Protein AF-C1C7E3-F1 (afdb_monomer)

Foldseek 3Di:
DDLDADPVRHDDPVSVVVVVVVVVVVVVVVVLVVQVVVVVLPVDPDPDDPVCNVVVVVVSVVVSCVVVVD

Secondary structure (DSSP, 8-state):
---S-BTTBPPPHHHHHHHHHHHHHHHHHHHHHHHHHHTTSSSS---S-GGGHHHHHHHHHHHHHHHHT-

Radius of gyration: 17.54 Å; Cα contacts (8 Å, |Δi|>4): 19; chains: 1; bounding box: 41×32×40 Å

Organism: Streptococcus pneumoniae (strain 70585) (NCBI:txid488221)

Structure (mmCIF, N/CA/C/O backbone):
data_AF-C1C7E3-F1
#
_entry.id   AF-C1C7E3-F1
#
loop_
_atom_site.group_PDB
_atom_site.id
_atom_site.type_symbol
_atom_site.label_atom_id
_atom_site.label_alt_id
_atom_site.label_comp_id
_atom_site.label_asym_id
_atom_site.label_entity_id
_atom_site.label_seq_id
_atom_site.pdbx_PDB_ins_code
_atom_site.Cartn_x
_atom_site.Cartn_y
_atom_site.Cartn_z
_atom_site.occupancy
_atom_site.B_iso_or_equiv
_atom_site.auth_seq_id
_atom_site.auth_comp_id
_atom_site.auth_asym_id
_atom_site.auth_atom_id
_atom_site.pdbx_PDB_model_num
ATOM 1 N N . MET A 1 1 ? -18.558 17.992 4.641 1.00 52.38 1 MET A N 1
ATOM 2 C CA . MET A 1 1 ? -18.820 17.193 5.857 1.00 52.38 1 MET A CA 1
ATOM 3 C C . MET A 1 1 ? -17.473 16.783 6.433 1.00 52.38 1 MET A C 1
ATOM 5 O O . MET A 1 1 ? -16.619 16.375 5.659 1.00 52.38 1 MET A O 1
ATOM 9 N N . ASN A 1 2 ? -17.242 16.994 7.732 1.00 56.72 2 ASN A N 1
ATOM 10 C CA . ASN A 1 2 ? -15.997 16.599 8.401 1.00 56.72 2 ASN A CA 1
ATOM 11 C C . ASN A 1 2 ? -16.201 15.213 9.007 1.00 56.72 2 ASN A C 1
ATOM 13 O O . ASN A 1 2 ? -16.923 15.082 9.988 1.00 56.72 2 ASN A O 1
ATOM 17 N N . TYR A 1 3 ? -15.561 14.210 8.418 1.00 66.44 3 TYR A N 1
ATOM 18 C CA . TYR A 1 3 ? -15.611 12.819 8.875 1.00 66.44 3 TYR A CA 1
ATOM 19 C C . TYR A 1 3 ? -14.545 12.504 9.936 1.00 66.44 3 TYR A C 1
ATOM 21 O O . TYR A 1 3 ? -14.401 11.365 10.364 1.00 66.44 3 TYR A O 1
ATOM 29 N N . GLU A 1 4 ? -13.794 13.516 10.368 1.00 72.94 4 GLU A N 1
ATOM 30 C CA . GLU A 1 4 ? -12.752 13.402 11.381 1.00 72.94 4 GLU A CA 1
ATOM 31 C C . GLU A 1 4 ? -13.295 13.850 12.739 1.00 72.94 4 GLU A C 1
ATOM 33 O O . GLU A 1 4 ? -13.910 14.915 12.861 1.00 72.94 4 GLU A O 1
ATOM 38 N N . SER A 1 5 ? -13.068 13.041 13.776 1.00 81.19 5 SER A N 1
ATOM 39 C CA . SER A 1 5 ? -13.497 13.399 15.129 1.00 81.19 5 SER A CA 1
ATOM 40 C C . SER A 1 5 ? -12.604 14.492 15.713 1.00 81.19 5 SER A C 1
ATOM 42 O O . SER A 1 5 ? -11.387 14.472 15.532 1.00 81.19 5 SER A O 1
ATOM 44 N N . SER A 1 6 ? -13.184 15.401 16.494 1.00 83.75 6 SER A N 1
ATOM 45 C CA . SER A 1 6 ? -12.418 16.318 17.344 1.00 83.75 6 SER A CA 1
ATOM 46 C C . SER A 1 6 ? -13.032 16.389 18.739 1.00 83.75 6 SER A C 1
ATOM 48 O O . SER A 1 6 ? -14.204 16.062 18.921 1.00 83.75 6 SER A O 1
ATOM 50 N N . LYS A 1 7 ? -12.270 16.868 19.732 1.00 76.81 7 LYS A N 1
ATOM 51 C CA . LYS A 1 7 ? -12.761 17.011 21.118 1.00 76.81 7 LYS A CA 1
ATOM 52 C C . LYS A 1 7 ? -14.056 17.831 21.220 1.00 76.81 7 LYS A C 1
ATOM 54 O O . LYS A 1 7 ? -14.862 17.570 22.100 1.00 76.81 7 LYS A O 1
ATOM 59 N N . LEU A 1 8 ? -14.252 18.799 20.322 1.00 84.44 8 LEU A N 1
ATOM 60 C CA . LEU A 1 8 ? -15.417 19.692 20.297 1.00 84.44 8 LEU A CA 1
ATOM 61 C C . LEU A 1 8 ? -16.542 19.202 19.370 1.00 84.44 8 LEU A C 1
ATOM 63 O O . LEU A 1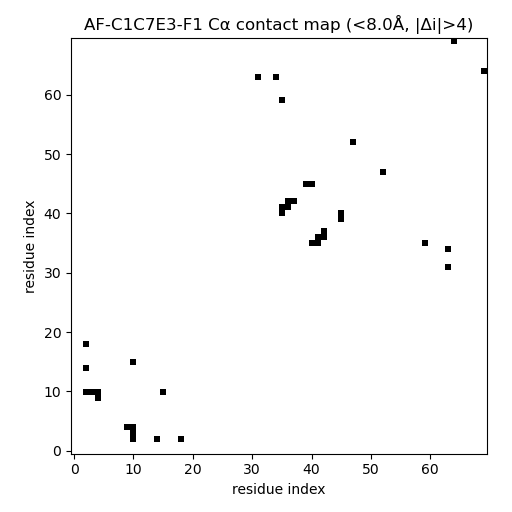 8 ? -17.650 19.728 19.421 1.00 84.44 8 LEU A O 1
ATOM 67 N N . LYS A 1 9 ? -16.265 18.216 18.508 1.00 83.38 9 LYS A N 1
ATOM 68 C CA . LYS A 1 9 ? -17.232 17.611 17.583 1.00 83.38 9 LYS A CA 1
ATOM 69 C C . LYS A 1 9 ? -17.028 16.095 17.540 1.00 83.38 9 LYS A C 1
ATOM 71 O O . LYS A 1 9 ? -16.254 15.611 16.705 1.00 83.38 9 LYS A O 1
ATOM 76 N N . PRO A 1 10 ? -17.680 1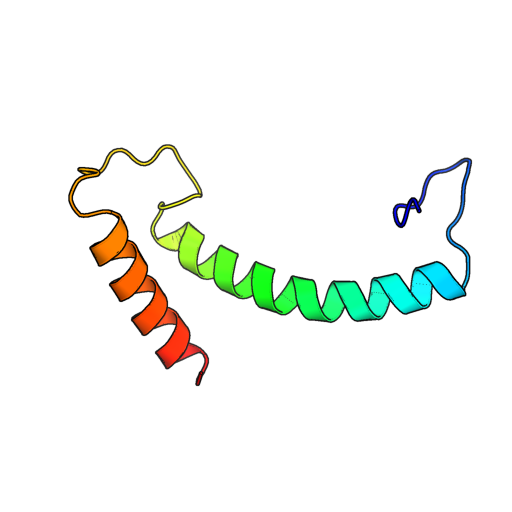5.351 18.451 1.00 84.44 10 PRO A N 1
ATOM 77 C CA . PRO A 1 10 ? -17.706 13.899 18.381 1.00 84.44 10 PRO A CA 1
ATOM 78 C C . PRO A 1 10 ? -18.479 13.433 17.140 1.00 84.44 10 PRO A C 1
ATOM 80 O O . PRO A 1 10 ? -19.436 14.077 16.714 1.00 84.44 10 PRO A O 1
ATOM 83 N N . LEU A 1 11 ? -18.056 12.304 16.566 1.00 87.81 11 LEU A N 1
ATOM 84 C CA . LEU A 1 11 ? -18.714 11.703 15.405 1.00 87.81 11 LEU A CA 1
ATOM 85 C C . LEU A 1 11 ? -20.093 11.167 15.784 1.00 87.81 11 LEU A C 1
ATOM 87 O O . LEU A 1 11 ? -20.237 10.478 16.805 1.00 87.81 11 LEU A O 1
ATOM 91 N N . THR A 1 12 ? -21.076 11.425 14.923 1.00 90.12 12 THR A N 1
ATOM 92 C CA . THR A 1 12 ? -22.397 10.803 15.035 1.00 90.12 12 THR A CA 1
ATOM 93 C C . THR A 1 12 ? -22.309 9.298 14.747 1.00 90.12 12 THR A C 1
ATOM 95 O O . THR A 1 12 ? -21.298 8.798 14.246 1.00 90.12 12 THR A O 1
ATOM 98 N N . LEU A 1 13 ? -23.353 8.536 15.089 1.00 90.00 13 LEU A N 1
ATOM 99 C CA . LEU A 1 13 ? -23.405 7.100 14.776 1.00 90.00 13 LEU A CA 1
ATOM 100 C C . LEU A 1 13 ? -23.371 6.845 13.259 1.00 90.00 13 LEU A C 1
ATOM 102 O O . LEU A 1 13 ? -22.689 5.921 12.816 1.00 90.00 13 LEU A O 1
ATOM 106 N N . GLU A 1 14 ? -24.030 7.706 12.482 1.00 89.19 14 GLU A N 1
ATOM 107 C CA . GLU A 1 14 ? -24.025 7.692 11.015 1.00 89.19 14 GLU A CA 1
ATOM 108 C C . GLU A 1 14 ? -22.598 7.872 10.469 1.00 89.19 14 GLU A C 1
ATOM 110 O O . GLU A 1 14 ? -22.112 7.046 9.694 1.00 89.19 14 GLU A O 1
ATOM 115 N N . ASP A 1 15 ? -21.877 8.892 10.959 1.00 90.00 15 ASP A N 1
ATOM 116 C CA . ASP A 1 15 ? -20.499 9.172 10.533 1.00 90.00 15 ASP A CA 1
ATOM 117 C C . ASP A 1 15 ? -19.558 8.008 10.861 1.00 90.00 15 ASP A C 1
ATOM 119 O O . ASP A 1 15 ? -18.679 7.665 10.072 1.00 90.00 15 ASP A O 1
ATOM 123 N N . LYS A 1 16 ? -19.740 7.366 12.023 1.00 89.38 16 LYS A N 1
ATOM 124 C CA . LYS A 1 16 ? -18.944 6.192 12.417 1.00 89.38 16 LYS A CA 1
ATOM 125 C C . LYS A 1 16 ? -19.191 5.004 11.492 1.00 89.38 16 LYS A C 1
ATOM 127 O O . LYS A 1 16 ? -18.230 4.340 11.107 1.00 89.38 16 LYS A O 1
ATOM 132 N N . SER A 1 17 ? -20.450 4.743 11.136 1.00 91.62 17 SER A N 1
ATOM 133 C CA . SER A 1 17 ? -20.817 3.673 10.202 1.00 91.62 17 SER A CA 1
ATOM 134 C C . SER A 1 17 ? -20.191 3.909 8.825 1.00 91.62 17 SER A C 1
ATOM 136 O O . SER A 1 17 ? -19.500 3.038 8.288 1.00 91.62 17 SER A O 1
ATOM 138 N N . TYR A 1 18 ? -20.322 5.132 8.307 1.00 91.38 18 TYR A N 1
ATOM 139 C CA . TYR A 1 18 ? -19.702 5.537 7.048 1.00 91.38 18 TYR A CA 1
ATOM 140 C C . TYR A 1 18 ? -18.173 5.396 7.084 1.00 91.38 18 TYR A C 1
ATOM 142 O O . TYR A 1 18 ? -17.576 4.768 6.205 1.00 91.38 18 TYR A O 1
ATOM 150 N N . ASN A 1 19 ? -17.531 5.903 8.139 1.00 91.38 19 ASN A N 1
ATOM 151 C CA . ASN A 1 19 ? -16.084 5.800 8.319 1.00 91.38 19 ASN A CA 1
ATOM 152 C C . ASN A 1 19 ? -15.603 4.354 8.399 1.00 91.38 19 ASN A C 1
ATOM 154 O O . ASN A 1 19 ? -14.524 4.044 7.898 1.00 91.38 19 ASN A O 1
ATOM 158 N N . HIS A 1 20 ? -16.390 3.459 8.997 1.00 91.50 20 HIS A N 1
ATOM 159 C CA . HIS A 1 20 ? -16.054 2.043 9.059 1.00 91.50 20 HIS A CA 1
ATOM 160 C C . HIS A 1 20 ? -16.027 1.402 7.664 1.00 91.50 20 HIS A C 1
ATOM 162 O O . HIS A 1 20 ? -15.085 0.676 7.340 1.00 91.50 20 HIS A O 1
ATOM 168 N N . VAL A 1 21 ? -17.014 1.704 6.813 1.00 93.69 21 VAL A N 1
ATOM 169 C CA . VAL A 1 21 ? -17.037 1.238 5.415 1.00 93.69 21 VAL A CA 1
ATOM 170 C C . VAL A 1 21 ? -15.867 1.829 4.628 1.00 93.69 21 VAL A C 1
ATOM 172 O O . VAL A 1 21 ? -15.126 1.095 3.975 1.00 93.69 21 VAL A O 1
ATOM 175 N N . LEU A 1 22 ? -15.635 3.138 4.750 1.00 92.44 22 LEU A N 1
ATOM 176 C CA . LEU A 1 22 ? -14.534 3.817 4.068 1.00 92.44 22 LEU A CA 1
ATOM 177 C C . LEU A 1 22 ? -13.163 3.279 4.502 1.00 92.44 22 LEU A C 1
ATOM 179 O O . LEU A 1 22 ? -12.268 3.111 3.674 1.00 92.44 22 LEU A O 1
ATOM 183 N N . SER A 1 23 ? -12.993 2.984 5.791 1.00 92.38 23 SER A N 1
ATOM 184 C CA . SER A 1 23 ? -11.762 2.409 6.334 1.00 92.38 23 SER A CA 1
ATOM 185 C C . SER A 1 23 ? -11.461 1.038 5.724 1.00 92.38 23 SER A C 1
ATOM 187 O O . SER A 1 23 ? -10.314 0.788 5.356 1.00 92.38 23 SER A O 1
ATOM 189 N N . LYS A 1 24 ? -12.476 0.185 5.507 1.00 93.50 24 LYS A N 1
ATOM 190 C CA . LYS A 1 24 ? -12.292 -1.112 4.827 1.00 93.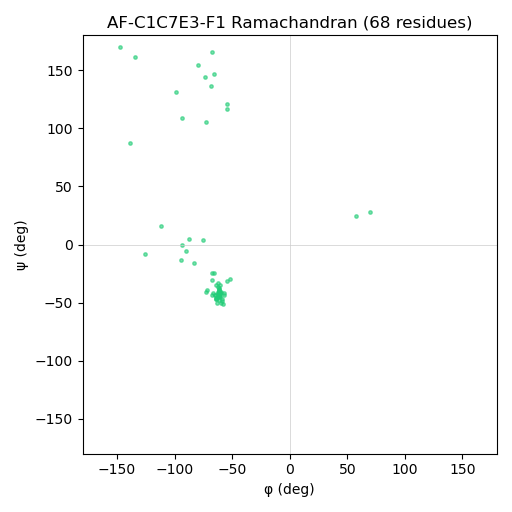50 24 LYS A CA 1
ATOM 191 C C . LYS A 1 24 ? -11.746 -0.958 3.409 1.00 93.50 24 LYS A C 1
AT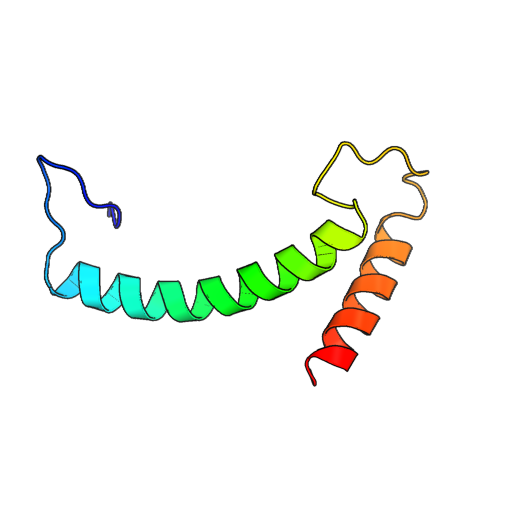OM 193 O O . LYS A 1 24 ? -10.863 -1.717 3.013 1.00 93.50 24 LYS A O 1
ATOM 198 N N . GLU A 1 25 ? -12.228 0.031 2.662 1.00 92.25 25 GLU A N 1
ATOM 199 C CA . GLU A 1 25 ? -11.714 0.306 1.316 1.00 92.25 25 GLU A CA 1
ATOM 200 C C . GLU A 1 25 ? -10.305 0.917 1.349 1.00 92.25 25 GLU A C 1
ATOM 202 O O . GLU A 1 25 ? -9.433 0.511 0.575 1.00 92.25 25 GLU A O 1
ATOM 207 N N . ARG A 1 26 ? -10.027 1.822 2.299 1.00 94.75 26 ARG A N 1
ATOM 208 C CA . ARG A 1 26 ? -8.689 2.414 2.481 1.00 94.75 26 ARG A CA 1
ATOM 209 C C . ARG A 1 26 ? -7.627 1.372 2.816 1.00 94.75 26 ARG A C 1
ATOM 211 O O . ARG A 1 26 ? -6.548 1.434 2.237 1.00 94.75 26 ARG A O 1
ATOM 218 N N . ILE A 1 27 ? -7.934 0.383 3.657 1.00 94.62 27 ILE A N 1
ATOM 219 C CA . ILE A 1 27 ? -6.980 -0.673 4.044 1.00 94.62 27 ILE 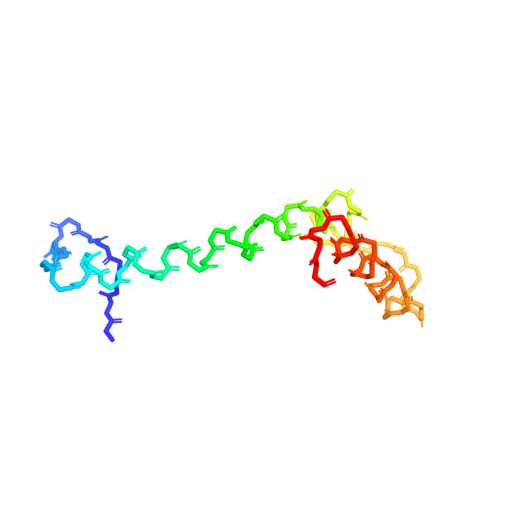A CA 1
ATOM 220 C C . ILE A 1 27 ? -6.444 -1.427 2.818 1.00 94.62 27 ILE A C 1
ATOM 222 O O . ILE A 1 27 ? -5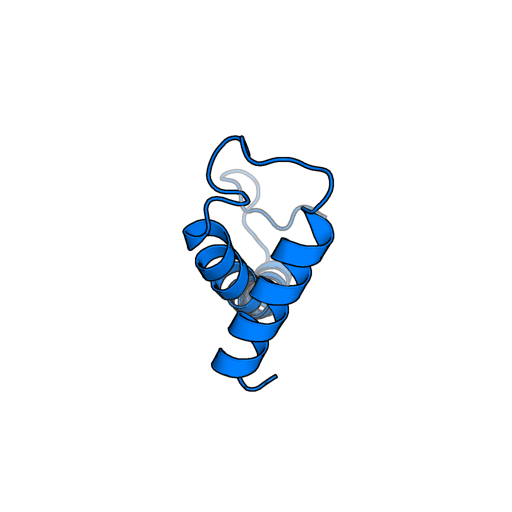.244 -1.688 2.727 1.00 94.62 27 ILE A O 1
ATOM 226 N N . LYS A 1 28 ? -7.298 -1.743 1.833 1.00 91.06 28 LYS A N 1
ATOM 227 C CA . LYS A 1 28 ? -6.860 -2.407 0.589 1.00 91.06 28 LYS A CA 1
ATOM 228 C C . LYS A 1 28 ? -5.834 -1.551 -0.160 1.00 91.06 28 LYS A C 1
ATOM 230 O O . LYS A 1 28 ? -4.793 -2.048 -0.588 1.00 91.06 28 LYS A O 1
ATOM 235 N N . VAL A 1 29 ? -6.115 -0.254 -0.276 1.00 92.00 29 VAL A N 1
ATOM 236 C CA . VAL A 1 29 ? -5.253 0.725 -0.950 1.00 92.00 29 VAL A CA 1
ATOM 237 C C . VAL A 1 29 ? -3.942 0.931 -0.184 1.00 92.00 29 VAL A C 1
ATOM 239 O O . VAL A 1 29 ? -2.869 0.925 -0.785 1.00 92.00 29 VAL A O 1
ATOM 242 N N . GLU A 1 30 ? -3.999 1.049 1.141 1.00 94.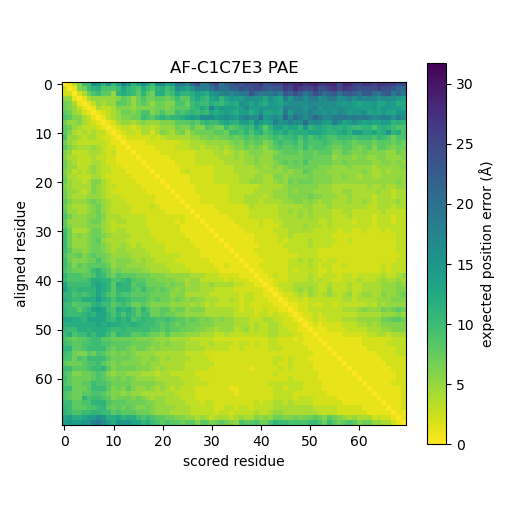19 30 GLU A N 1
ATOM 243 C CA . GLU A 1 30 ? -2.829 1.181 2.016 1.00 94.19 30 GLU A CA 1
ATOM 244 C C . GLU A 1 30 ? -1.894 -0.026 1.910 1.00 94.19 30 GLU A C 1
ATOM 246 O O . GLU A 1 30 ? -0.680 0.157 1.788 1.00 94.19 30 GLU A O 1
ATOM 251 N N . ASN A 1 31 ? -2.442 -1.244 1.854 1.00 92.62 31 ASN A N 1
ATOM 252 C CA . ASN A 1 31 ? -1.662 -2.468 1.658 1.00 92.62 31 ASN A CA 1
ATOM 253 C C . ASN A 1 31 ? -0.922 -2.474 0.309 1.00 92.62 31 ASN A C 1
ATOM 255 O O . ASN A 1 31 ? 0.259 -2.826 0.247 1.00 92.62 31 ASN A O 1
ATOM 259 N N . ILE A 1 32 ? -1.574 -2.024 -0.770 1.00 93.44 32 ILE A N 1
ATOM 260 C CA . ILE A 1 32 ? -0.927 -1.858 -2.083 1.00 93.44 32 ILE A CA 1
ATOM 261 C C . ILE A 1 32 ? 0.177 -0.794 -1.999 1.00 93.44 32 ILE A C 1
ATOM 263 O O . ILE A 1 32 ? 1.302 -1.028 -2.447 1.00 93.44 32 ILE A O 1
ATOM 267 N N . PHE A 1 33 ? -0.094 0.361 -1.381 1.00 93.25 33 PHE A N 1
ATOM 268 C CA . PHE A 1 33 ? 0.909 1.417 -1.214 1.00 93.25 33 PHE A CA 1
ATOM 269 C C . PHE A 1 33 ? 2.103 0.974 -0.368 1.00 93.25 33 PHE A C 1
ATOM 271 O O . PHE A 1 33 ? 3.230 1.372 -0.672 1.00 93.25 33 PHE A O 1
ATOM 278 N N . ALA A 1 34 ? 1.892 0.153 0.661 1.00 93.81 34 ALA A N 1
ATOM 279 C CA . ALA A 1 34 ? 2.969 -0.428 1.455 1.00 93.81 34 ALA A CA 1
ATOM 280 C C . ALA A 1 34 ? 3.907 -1.262 0.571 1.00 93.81 34 ALA A C 1
ATOM 282 O O . ALA A 1 34 ? 5.119 -1.039 0.600 1.00 93.81 34 ALA A O 1
ATOM 283 N N . LYS A 1 35 ? 3.355 -2.122 -0.301 1.00 93.81 35 LYS A N 1
ATOM 284 C CA . LYS A 1 35 ? 4.140 -2.877 -1.293 1.00 93.81 35 LYS A CA 1
ATOM 285 C C . LYS A 1 35 ? 4.876 -1.961 -2.269 1.00 93.81 35 LYS A C 1
ATOM 287 O O . LYS A 1 35 ? 6.061 -2.154 -2.496 1.00 93.81 35 LYS A O 1
ATOM 292 N N . VAL A 1 36 ? 4.237 -0.920 -2.805 1.00 93.81 36 VAL A N 1
ATOM 293 C CA . VAL A 1 36 ? 4.909 0.021 -3.727 1.00 93.81 36 VAL A CA 1
ATOM 294 C C . VAL A 1 36 ? 6.047 0.791 -3.038 1.00 93.81 36 VAL A C 1
ATOM 296 O O . VAL A 1 36 ? 7.085 1.068 -3.649 1.00 93.81 36 VAL A O 1
ATOM 299 N N . LYS A 1 37 ? 5.893 1.131 -1.752 1.00 93.81 37 LYS A N 1
ATOM 300 C CA . LYS A 1 37 ? 6.913 1.845 -0.967 1.00 93.81 37 LYS A CA 1
ATOM 301 C C . LYS A 1 37 ? 8.190 1.026 -0.746 1.00 93.81 37 LYS A C 1
ATOM 303 O O . LYS A 1 37 ? 9.246 1.649 -0.598 1.00 93.81 37 LYS A O 1
ATOM 308 N N . THR A 1 38 ? 8.142 -0.311 -0.785 1.00 93.62 38 THR A N 1
ATOM 309 C CA . THR A 1 38 ? 9.350 -1.162 -0.679 1.00 93.62 38 THR A CA 1
ATOM 310 C C . THR A 1 38 ? 10.318 -0.924 -1.843 1.00 93.62 38 THR A C 1
ATOM 312 O O . THR A 1 38 ? 11.531 -0.886 -1.648 1.00 93.62 38 THR A O 1
ATOM 315 N N . PHE A 1 39 ? 9.791 -0.615 -3.032 1.00 91.00 39 PHE A N 1
ATOM 316 C CA . PHE A 1 39 ? 10.572 -0.275 -4.226 1.00 91.00 39 PHE A CA 1
ATOM 317 C C . PHE A 1 39 ? 11.175 1.140 -4.194 1.00 91.00 39 PHE A C 1
ATOM 319 O O . PHE A 1 39 ? 11.770 1.584 -5.177 1.00 91.00 39 PHE A O 1
ATOM 326 N N . LYS A 1 40 ? 11.011 1.882 -3.088 1.00 91.56 40 LYS A N 1
ATOM 327 C CA . LYS A 1 40 ? 11.495 3.265 -2.917 1.00 91.56 40 LYS A CA 1
ATOM 328 C C . LYS A 1 40 ? 10.973 4.251 -3.967 1.00 91.56 40 LYS A C 1
ATOM 330 O O . LYS A 1 40 ? 11.580 5.292 -4.209 1.00 91.56 40 LYS A O 1
ATOM 335 N N . MET A 1 41 ? 9.823 3.937 -4.572 1.00 89.56 41 MET A N 1
ATOM 336 C CA . MET A 1 41 ? 9.180 4.788 -5.579 1.00 89.56 41 MET A CA 1
ATOM 337 C C . MET A 1 41 ? 8.552 6.035 -4.944 1.00 89.56 41 MET A C 1
ATOM 339 O O . MET A 1 41 ? 8.680 7.124 -5.494 1.00 89.56 41 MET A O 1
ATOM 343 N N . PHE A 1 42 ? 7.919 5.871 -3.774 1.00 87.56 42 PHE A N 1
ATOM 344 C CA . PHE A 1 42 ? 7.211 6.940 -3.051 1.00 87.56 42 PHE A CA 1
ATOM 345 C C . PHE A 1 42 ? 7.664 7.134 -1.598 1.00 87.56 42 PHE A C 1
ATOM 347 O O . PHE A 1 42 ? 7.220 8.070 -0.944 1.00 87.56 42 PHE A O 1
ATOM 354 N N . SER A 1 43 ? 8.513 6.254 -1.058 1.00 90.88 43 SER A N 1
ATOM 355 C CA . SER A 1 43 ? 8.975 6.344 0.339 1.00 90.88 43 SER A CA 1
ATOM 356 C C . SER A 1 43 ? 10.155 7.298 0.536 1.00 90.88 43 SER A C 1
ATOM 358 O O . SER A 1 43 ? 10.428 7.706 1.658 1.00 90.88 43 SER A O 1
ATOM 360 N N . THR A 1 44 ? 10.839 7.680 -0.542 1.00 91.75 44 THR A N 1
ATOM 361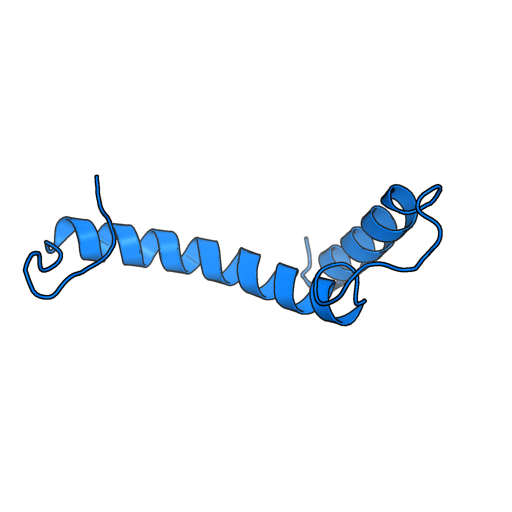 C CA . THR A 1 44 ? 11.947 8.643 -0.549 1.00 91.75 44 THR A CA 1
ATOM 362 C C . THR A 1 44 ? 11.950 9.413 -1.864 1.00 91.75 44 THR A C 1
ATOM 364 O O . THR A 1 44 ? 11.289 9.004 -2.819 1.00 91.75 44 THR A O 1
ATOM 367 N N . THR A 1 45 ? 12.755 10.472 -1.966 1.00 91.75 45 THR A N 1
ATOM 368 C CA . THR A 1 45 ? 12.989 11.153 -3.244 1.00 91.75 45 THR A CA 1
ATOM 369 C C . THR A 1 45 ? 13.476 10.169 -4.306 1.00 91.75 45 THR A C 1
ATOM 371 O O . THR A 1 45 ? 14.533 9.548 -4.175 1.00 91.75 45 THR A O 1
ATOM 374 N N . TYR A 1 46 ? 12.722 10.055 -5.397 1.00 91.06 46 TYR A N 1
ATOM 375 C CA . TYR A 1 46 ? 13.059 9.165 -6.496 1.00 91.06 46 TYR A CA 1
ATOM 376 C C . TYR A 1 46 ? 14.248 9.700 -7.309 1.00 91.06 46 TYR A C 1
ATOM 378 O O . TYR A 1 46 ? 14.108 10.640 -8.091 1.00 91.06 46 TYR A O 1
ATOM 386 N N . ARG A 1 47 ? 15.433 9.095 -7.143 1.00 89.50 47 ARG A N 1
ATOM 387 C CA . ARG A 1 47 ? 16.682 9.513 -7.823 1.00 89.50 47 ARG A CA 1
ATOM 388 C C . ARG A 1 47 ? 16.976 8.777 -9.137 1.00 89.50 47 ARG A C 1
ATOM 390 O O . ARG A 1 47 ? 17.971 9.051 -9.798 1.00 89.50 47 ARG A O 1
ATOM 397 N N . ASN A 1 48 ? 16.119 7.844 -9.539 1.00 89.31 48 ASN A N 1
ATOM 398 C CA . ASN A 1 48 ? 16.300 7.063 -10.761 1.00 89.31 48 ASN A CA 1
ATOM 399 C C . ASN A 1 48 ? 15.875 7.842 -12.019 1.00 89.31 48 ASN A C 1
ATOM 401 O O . ASN A 1 48 ? 15.006 8.712 -11.978 1.00 89.31 48 ASN A O 1
ATOM 405 N N . ARG A 1 49 ? 16.444 7.488 -13.185 1.00 92.50 49 ARG A N 1
ATOM 406 C CA . ARG A 1 49 ? 16.164 8.176 -14.464 1.00 92.50 49 ARG A CA 1
ATOM 407 C C . ARG A 1 49 ? 14.661 8.204 -14.767 1.00 92.50 49 ARG A C 1
ATOM 409 O O . ARG A 1 49 ? 14.073 7.143 -15.002 1.00 92.50 49 ARG A O 1
ATOM 416 N N . ARG A 1 50 ? 14.060 9.397 -14.834 1.00 91.31 50 ARG A N 1
ATOM 417 C CA . ARG A 1 50 ? 12.601 9.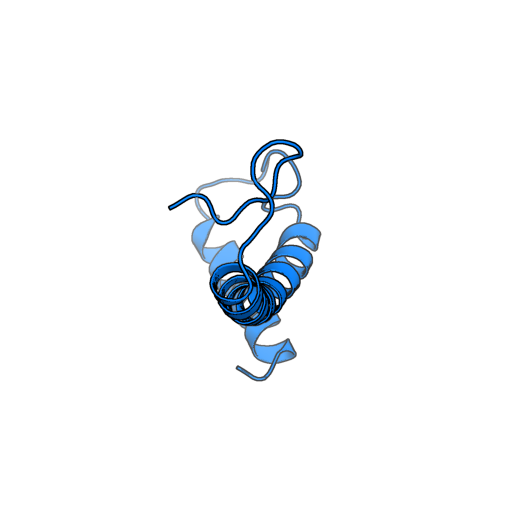572 -14.984 1.00 91.31 50 ARG A CA 1
ATOM 418 C C . ARG A 1 50 ? 12.036 9.113 -16.333 1.00 91.31 50 ARG A C 1
ATOM 420 O O . ARG A 1 50 ? 10.888 8.695 -16.372 1.00 91.31 50 ARG A O 1
ATOM 427 N N . LYS A 1 51 ? 12.843 9.074 -17.407 1.00 96.12 51 LYS A N 1
ATOM 428 C CA . LYS A 1 51 ? 12.410 8.647 -18.761 1.00 96.12 51 LYS A CA 1
ATOM 429 C C . LYS A 1 51 ? 11.697 7.283 -18.787 1.00 96.12 51 LYS A C 1
ATOM 431 O O . LYS A 1 51 ? 10.847 7.061 -19.634 1.00 96.12 51 LYS A O 1
ATOM 436 N N . ARG A 1 52 ? 12.035 6.368 -17.867 1.00 95.25 52 ARG A N 1
ATOM 437 C CA . ARG A 1 52 ? 11.425 5.025 -17.765 1.00 95.25 52 ARG A CA 1
ATOM 438 C C . ARG A 1 52 ? 10.564 4.837 -16.511 1.00 95.25 52 ARG A C 1
ATOM 440 O O . ARG A 1 52 ? 10.292 3.701 -16.141 1.00 95.25 52 ARG A O 1
ATOM 447 N N . PHE A 1 53 ? 10.169 5.915 -15.831 1.00 93.88 53 PHE A N 1
ATOM 448 C CA . PHE A 1 53 ? 9.393 5.826 -14.591 1.00 93.88 53 PHE A CA 1
ATOM 449 C C . PHE A 1 53 ? 8.079 5.065 -14.795 1.00 93.88 53 PHE A C 1
ATOM 451 O O . PHE A 1 53 ? 7.850 4.083 -14.097 1.00 93.88 53 PHE A O 1
ATOM 458 N N . GLY A 1 54 ? 7.287 5.443 -15.806 1.00 95.50 54 GLY A N 1
ATOM 459 C CA . GLY A 1 54 ? 6.022 4.769 -16.120 1.00 95.50 54 GLY A CA 1
ATOM 460 C C . GLY A 1 54 ? 6.200 3.276 -16.399 1.00 95.50 54 GLY A C 1
ATOM 461 O O . GLY A 1 54 ? 5.488 2.459 -15.835 1.00 95.50 54 GLY A O 1
ATOM 462 N N . LEU A 1 55 ? 7.227 2.894 -17.167 1.00 96.56 55 LEU A N 1
ATOM 463 C CA . LEU A 1 55 ? 7.512 1.482 -17.438 1.00 96.56 55 LEU A CA 1
ATOM 464 C C . LEU A 1 55 ? 7.846 0.691 -16.162 1.00 96.56 55 LEU A C 1
ATOM 466 O O . LEU A 1 55 ? 7.381 -0.433 -16.002 1.00 96.56 55 LEU A O 1
ATOM 470 N N . ARG A 1 56 ? 8.631 1.270 -15.242 1.00 95.00 56 ARG A N 1
ATOM 471 C CA . ARG A 1 56 ? 8.927 0.630 -13.948 1.00 95.00 56 ARG A CA 1
ATOM 472 C C . ARG A 1 56 ? 7.678 0.524 -13.078 1.00 95.00 56 ARG A C 1
ATOM 474 O O . ARG A 1 56 ? 7.471 -0.518 -12.472 1.00 95.00 56 ARG A O 1
ATOM 481 N N . MET A 1 57 ? 6.854 1.572 -13.038 1.00 95.12 57 MET A N 1
ATOM 482 C CA . MET A 1 57 ? 5.587 1.559 -12.303 1.00 95.12 57 MET A CA 1
ATOM 483 C C . MET A 1 57 ? 4.640 0.486 -12.841 1.00 95.12 57 MET A C 1
ATOM 485 O O . MET A 1 57 ? 4.101 -0.274 -12.048 1.00 95.12 57 MET A O 1
ATOM 489 N N . ASN A 1 58 ? 4.505 0.365 -14.164 1.00 96.25 58 ASN A N 1
ATOM 490 C CA . ASN A 1 58 ? 3.668 -0.658 -14.792 1.00 96.25 58 ASN A CA 1
ATOM 491 C C . ASN A 1 58 ? 4.155 -2.071 -14.458 1.00 96.25 58 ASN A C 1
ATOM 493 O O . ASN A 1 58 ? 3.349 -2.937 -14.135 1.00 96.25 58 ASN A O 1
ATOM 497 N N . LEU A 1 59 ? 5.473 -2.298 -14.485 1.00 96.44 59 LEU A N 1
ATOM 498 C CA . LEU A 1 59 ? 6.046 -3.592 -14.118 1.00 96.44 59 LEU A CA 1
ATOM 499 C C . LEU A 1 59 ? 5.784 -3.933 -12.642 1.00 96.44 59 LEU A C 1
ATOM 501 O O . LEU A 1 59 ? 5.344 -5.037 -12.340 1.00 96.44 59 LEU A O 1
ATOM 505 N N . ILE A 1 60 ? 6.017 -2.982 -11.732 1.00 95.25 60 ILE A N 1
ATOM 506 C CA . ILE A 1 60 ? 5.755 -3.159 -10.295 1.00 95.25 60 ILE A CA 1
ATOM 507 C C . ILE A 1 60 ? 4.265 -3.417 -10.045 1.00 95.25 60 ILE A C 1
ATOM 509 O O . ILE A 1 60 ? 3.928 -4.326 -9.292 1.00 95.25 60 ILE A O 1
ATOM 513 N N . ALA A 1 61 ? 3.377 -2.662 -10.697 1.00 95.12 61 ALA A N 1
ATOM 514 C CA . ALA A 1 61 ? 1.935 -2.861 -10.596 1.00 95.12 61 ALA A CA 1
ATOM 515 C C . ALA A 1 61 ? 1.528 -4.262 -11.072 1.00 95.12 61 ALA A C 1
ATOM 517 O O . ALA A 1 61 ? 0.779 -4.937 -10.377 1.00 95.12 61 ALA A O 1
ATOM 518 N N . GLY A 1 62 ? 2.079 -4.741 -12.192 1.00 96.56 62 GLY A N 1
ATOM 519 C CA . GLY A 1 62 ? 1.837 -6.103 -12.674 1.00 96.56 62 GLY A CA 1
ATOM 520 C C . GLY A 1 62 ? 2.283 -7.184 -11.683 1.00 96.56 62 GLY A C 1
ATOM 521 O O . GLY A 1 62 ? 1.551 -8.146 -11.459 1.00 96.56 62 GLY A O 1
ATOM 522 N N . ILE A 1 63 ? 3.445 -7.012 -11.044 1.00 95.88 63 ILE A N 1
ATOM 523 C CA . ILE A 1 63 ? 3.937 -7.934 -10.004 1.00 95.88 63 ILE A CA 1
ATOM 524 C C . ILE A 1 63 ? 2.994 -7.936 -8.797 1.00 95.88 63 ILE A C 1
ATOM 526 O O . ILE A 1 63 ? 2.551 -9.000 -8.369 1.00 95.88 63 ILE A O 1
ATOM 530 N N . ILE A 1 64 ? 2.646 -6.754 -8.279 1.00 94.88 64 ILE A N 1
ATOM 531 C CA . ILE A 1 64 ? 1.757 -6.620 -7.118 1.00 94.88 64 ILE A CA 1
ATOM 532 C C . ILE A 1 64 ? 0.373 -7.201 -7.424 1.00 94.88 64 ILE A C 1
ATOM 534 O O . ILE A 1 64 ? -0.179 -7.907 -6.584 1.00 94.88 64 ILE A O 1
ATOM 538 N N . ASN A 1 65 ? -0.164 -6.950 -8.619 1.00 94.38 65 ASN A N 1
ATOM 539 C CA . ASN A 1 65 ? -1.461 -7.477 -9.029 1.00 94.38 65 ASN A CA 1
ATOM 540 C C . ASN A 1 65 ? -1.459 -9.003 -9.080 1.00 94.38 65 ASN A C 1
ATOM 542 O O . ASN A 1 65 ? -2.343 -9.632 -8.505 1.00 94.38 65 ASN A O 1
ATOM 546 N N . ARG A 1 66 ? -0.413 -9.596 -9.667 1.00 95.31 66 ARG A N 1
ATOM 547 C CA . ARG A 1 66 ? -0.244 -11.052 -9.708 1.00 95.31 66 ARG A CA 1
ATOM 548 C C . ARG A 1 66 ? -0.151 -11.667 -8.310 1.00 95.31 66 ARG A C 1
ATOM 550 O O . ARG A 1 66 ? -0.732 -12.719 -8.077 1.00 95.31 66 ARG A O 1
ATOM 557 N N . GLU A 1 67 ? 0.567 -11.032 -7.385 1.00 92.88 67 GLU A N 1
ATOM 558 C CA . GLU A 1 67 ? 0.661 -11.503 -5.994 1.00 92.88 67 GLU A CA 1
ATOM 559 C C . GLU A 1 67 ? -0.661 -11.393 -5.226 1.00 92.88 67 GLU A C 1
ATOM 561 O O . GLU A 1 67 ? -0.889 -12.158 -4.293 1.00 92.88 67 GLU A O 1
ATOM 566 N N . LEU A 1 68 ? -1.498 -10.410 -5.565 1.00 91.38 68 LEU A N 1
ATOM 567 C CA . LEU A 1 68 ? -2.788 -10.172 -4.913 1.00 91.38 68 LEU A CA 1
ATOM 568 C C . LEU A 1 68 ? -3.947 -10.929 -5.576 1.00 91.38 68 LEU A C 1
ATOM 570 O O . LEU A 1 68 ? -5.052 -10.903 -5.042 1.00 91.38 68 LEU A O 1
ATOM 574 N N . GLY A 1 69 ? -3.700 -11.613 -6.697 1.00 89.19 69 GLY A N 1
ATOM 575 C CA . GLY A 1 69 ? -4.721 -12.364 -7.428 1.00 89.19 69 GLY A CA 1
ATOM 576 C C . GLY A 1 69 ? -5.758 -11.481 -8.126 1.00 89.19 69 GLY A C 1
ATOM 577 O O . GLY A 1 69 ? -6.901 -11.911 -8.267 1.00 89.19 69 GLY A O 1
ATOM 578 N N . PHE A 1 70 ? -5.376 -10.257 -8.510 1.00 83.12 70 PHE A N 1
ATOM 579 C CA . PHE A 1 70 ? -6.184 -9.396 -9.380 1.00 83.12 70 PHE A CA 1
ATOM 580 C C . PHE A 1 70 ? -6.163 -9.862 -10.838 1.00 83.12 70 PHE A C 1
ATOM 582 O O . PHE A 1 70 ? -5.147 -10.470 -11.255 1.00 83.12 70 PHE A O 1
#

InterPro domains:
  IPR027806 Harbinger transposase-derived nuclease domain [PF13359] (7-52)

Mean predicted aligned error: 5.54 Å

pLDDT: mean 89.94, std 8.07, range [52.38, 96.56]

Sequence (70 aa):
MNYESSKLKPLTLEDKSYNHVLSKERIKVENIFAKVKTFKMFSTTYRNRRKRFGLRMNLIAGIINRELGF

Solvent-accessible surface area (backbone atoms only — not comparable to full-atom values): 4343 Å² total; per-residue (Å²): 136,83,90,67,69,45,99,92,46,72,70,50,73,67,51,50,54,52,48,52,57,53,47,60,57,47,51,58,54,50,55,52,49,55,59,50,33,74,75,40,63,76,70,45,86,66,84,68,76,66,95,50,43,68,62,52,51,52,52,52,51,52,53,52,33,60,76,70,71,105